Protein AF-A0A0U4BJW0-F1 (afdb_monomer_lite)

Organism: NCBI:txid1411621

Sequence (120 aa):
MHSKQKCLLALGLMVVSLGVQAQKLPVPGEKNPDWVLRQLPPQHGMPTMRVYAAPQPGRPLHVDQRNAETGVVTRLADPAHGLFYDLENHIIEDQRDGKRYSFYHKGSVPKAPRREIKYL

Structure (mmCIF, N/CA/C/O backbone):
data_AF-A0A0U4BJW0-F1
#
_entry.id   AF-A0A0U4BJW0-F1
#
loop_
_atom_site.group_PDB
_atom_site.id
_atom_site.type_symbol
_atom_site.label_atom_id
_atom_site.label_alt_id
_atom_site.label_comp_id
_atom_site.label_asym_id
_atom_site.label_entity_id
_atom_site.label_seq_id
_atom_site.pdbx_PDB_ins_code
_atom_site.Cartn_x
_atom_site.Cartn_y
_atom_site.Cartn_z
_atom_site.occupancy
_atom_site.B_iso_or_equiv
_atom_site.auth_seq_id
_atom_site.auth_comp_id
_atom_site.auth_asym_id
_atom_site.auth_atom_id
_atom_site.pdbx_PDB_model_num
ATOM 1 N N . MET A 1 1 ? 24.859 54.150 -29.677 1.00 39.03 1 MET A N 1
ATOM 2 C CA . MET A 1 1 ? 24.237 52.872 -30.097 1.00 39.03 1 MET A CA 1
ATOM 3 C C . MET A 1 1 ? 24.166 51.953 -28.885 1.00 39.03 1 MET A C 1
ATOM 5 O O . MET A 1 1 ? 25.204 51.591 -28.351 1.00 39.03 1 MET A O 1
ATOM 9 N N . HIS A 1 2 ? 22.958 51.661 -28.392 1.00 35.75 2 HIS A N 1
ATOM 10 C CA . HIS A 1 2 ? 22.721 50.803 -27.223 1.00 35.75 2 HIS A CA 1
ATOM 11 C C . HIS A 1 2 ? 22.955 49.328 -27.590 1.00 35.75 2 HIS A C 1
ATOM 13 O O . HIS A 1 2 ? 22.231 48.783 -28.424 1.00 35.75 2 HIS A O 1
ATOM 19 N N . SER A 1 3 ? 23.951 48.689 -26.970 1.00 42.59 3 SER A N 1
ATOM 20 C CA . SER A 1 3 ? 24.207 47.254 -27.129 1.00 42.59 3 SER A CA 1
ATOM 21 C C . SER A 1 3 ? 23.324 46.461 -26.163 1.00 42.59 3 SER A C 1
ATOM 23 O O . SER A 1 3 ? 23.292 46.733 -24.963 1.00 42.59 3 SER A O 1
ATOM 25 N N . LYS A 1 4 ? 22.533 45.540 -26.716 1.00 45.31 4 LYS A N 1
ATOM 26 C CA . LYS A 1 4 ? 21.440 44.831 -26.045 1.00 45.31 4 LYS A CA 1
ATOM 27 C C . LYS A 1 4 ? 21.976 43.614 -25.286 1.00 45.31 4 LYS A C 1
ATOM 29 O O . LYS A 1 4 ? 22.528 42.703 -25.892 1.00 45.31 4 LYS A O 1
ATOM 34 N N . GLN A 1 5 ? 21.722 43.569 -23.979 1.00 50.88 5 GLN A N 1
ATOM 35 C CA . GLN A 1 5 ? 21.707 42.338 -23.188 1.00 50.88 5 GLN A CA 1
ATOM 36 C C . GLN A 1 5 ? 20.661 41.380 -23.767 1.00 50.88 5 GLN A C 1
ATOM 38 O O . GLN A 1 5 ? 19.489 41.747 -23.825 1.00 50.88 5 GLN A O 1
ATOM 43 N N . LYS A 1 6 ? 21.051 40.155 -24.136 1.00 48.03 6 LYS A N 1
ATOM 44 C CA . LYS A 1 6 ? 20.145 38.995 -24.187 1.00 48.03 6 LYS A CA 1
ATOM 45 C C . LYS A 1 6 ? 20.905 37.733 -23.793 1.00 48.03 6 LYS A C 1
ATOM 47 O O . LYS A 1 6 ? 21.375 36.975 -24.631 1.00 48.03 6 LYS A O 1
ATOM 52 N N . CYS A 1 7 ? 21.009 37.537 -22.483 1.00 45.91 7 CYS A N 1
ATOM 53 C CA . CYS A 1 7 ? 21.168 36.216 -21.901 1.00 45.91 7 CYS A CA 1
ATOM 54 C C . CYS A 1 7 ? 19.828 35.496 -22.110 1.00 45.91 7 CYS A C 1
ATOM 56 O O . CYS A 1 7 ? 18.825 35.882 -21.511 1.00 45.91 7 CYS A O 1
ATOM 58 N N . LEU A 1 8 ? 19.774 34.529 -23.022 1.00 49.81 8 LEU A N 1
ATOM 59 C CA . LEU A 1 8 ? 18.620 33.647 -23.177 1.00 49.81 8 LEU A CA 1
ATOM 60 C C . LEU A 1 8 ? 19.057 32.246 -22.766 1.00 49.81 8 LEU A C 1
ATOM 62 O O . LEU A 1 8 ? 19.526 31.448 -23.572 1.00 49.81 8 LEU A O 1
ATOM 66 N N . LEU A 1 9 ? 18.903 31.997 -21.465 1.00 49.09 9 LEU A N 1
ATOM 67 C CA . LEU A 1 9 ? 18.724 30.671 -20.896 1.00 49.09 9 LEU A CA 1
ATOM 68 C C . LEU A 1 9 ? 17.559 29.996 -21.629 1.00 49.09 9 LEU A C 1
ATOM 70 O O . LEU A 1 9 ? 16.393 30.267 -21.345 1.00 49.09 9 LEU A O 1
ATOM 74 N N . ALA A 1 10 ? 17.867 29.115 -22.575 1.00 51.44 10 ALA A N 1
ATOM 75 C CA . ALA A 1 10 ? 16.903 28.137 -23.046 1.00 51.44 10 ALA A CA 1
ATOM 76 C C . ALA A 1 10 ? 16.856 27.017 -22.004 1.00 51.44 10 ALA A C 1
ATOM 78 O O . ALA A 1 10 ? 17.666 26.092 -22.004 1.00 51.44 10 ALA A O 1
ATOM 79 N N . LEU A 1 11 ? 15.921 27.189 -21.070 1.00 44.00 11 LEU A N 1
ATOM 80 C CA . LEU A 1 11 ? 15.411 26.186 -20.148 1.00 44.00 11 LEU A CA 1
ATOM 81 C C . LEU A 1 11 ? 15.071 24.911 -20.940 1.00 44.00 11 LEU A C 1
ATOM 83 O O . LEU A 1 11 ? 13.994 24.784 -21.519 1.00 44.00 11 LEU A O 1
ATOM 87 N N . GLY A 1 12 ? 15.994 23.953 -20.963 1.00 38.75 12 GLY A N 1
ATOM 88 C CA . GLY A 1 12 ? 15.734 22.579 -21.380 1.00 38.75 12 GLY A CA 1
ATOM 89 C C . GLY A 1 12 ? 14.950 21.846 -20.297 1.00 38.75 12 GLY A C 1
ATOM 90 O O . GLY A 1 12 ? 15.439 20.875 -19.730 1.00 38.75 12 GLY A O 1
ATOM 91 N N . LEU A 1 13 ? 13.750 22.333 -19.970 1.00 42.94 13 LEU A N 1
ATOM 92 C CA . LEU A 1 13 ? 12.775 21.572 -19.200 1.00 42.94 13 LEU A CA 1
ATOM 93 C C . LEU A 1 13 ? 12.225 20.508 -20.152 1.00 42.94 13 LEU A C 1
ATOM 95 O O . LEU A 1 13 ? 11.219 20.706 -20.832 1.00 42.94 13 LEU A O 1
ATOM 99 N N . MET A 1 14 ? 12.928 19.377 -20.230 1.00 39.72 14 MET A N 1
ATOM 100 C CA . MET A 1 14 ? 12.330 18.132 -20.690 1.00 39.72 14 MET A CA 1
ATOM 101 C C . MET A 1 14 ? 11.229 17.764 -19.695 1.00 39.72 14 MET A C 1
ATOM 103 O O . MET A 1 14 ? 11.436 17.022 -18.737 1.00 39.72 14 MET A O 1
ATOM 107 N N . VAL A 1 15 ? 10.048 18.338 -19.907 1.00 40.72 15 VAL A N 1
ATOM 108 C CA . VAL A 1 15 ? 8.801 17.840 -19.346 1.00 40.72 15 VAL A CA 1
ATOM 109 C C . VAL A 1 15 ? 8.566 16.501 -20.029 1.00 40.72 15 VAL A C 1
ATOM 111 O O . VAL A 1 15 ? 8.017 16.426 -21.127 1.00 40.72 15 VAL A O 1
ATOM 114 N N . VAL A 1 16 ? 9.049 15.431 -19.402 1.00 42.19 16 VAL A N 1
ATOM 115 C CA . VAL A 1 16 ? 8.630 14.075 -19.740 1.00 42.19 16 VAL A CA 1
ATOM 116 C C . VAL A 1 16 ? 7.176 13.956 -19.290 1.00 42.19 16 VAL A C 1
ATOM 118 O O . VAL A 1 16 ? 6.865 13.550 -18.174 1.00 42.19 16 VAL A O 1
ATOM 121 N N . SER A 1 17 ? 6.277 14.384 -20.171 1.00 41.69 17 SER A N 1
ATOM 122 C CA . SER A 1 17 ? 4.854 14.086 -20.115 1.00 41.69 17 SER A CA 1
ATOM 123 C C . SER A 1 17 ? 4.667 12.586 -20.341 1.00 41.69 17 SER A C 1
ATOM 125 O O . SER A 1 17 ? 4.476 12.138 -21.467 1.00 41.69 17 SER A O 1
ATOM 127 N N . LEU A 1 18 ? 4.721 11.801 -19.268 1.00 36.53 18 LEU A N 1
ATOM 128 C CA . LEU A 1 18 ? 4.251 10.417 -19.242 1.00 36.53 18 LEU A CA 1
ATOM 129 C C . LEU A 1 18 ? 3.039 10.335 -18.311 1.00 36.53 18 LEU A C 1
ATOM 131 O O . LEU A 1 18 ? 3.160 10.036 -17.132 1.00 36.53 18 LEU A O 1
ATOM 135 N N . GLY A 1 19 ? 1.873 10.682 -18.859 1.00 32.16 19 GLY A N 1
ATOM 136 C CA . GLY A 1 19 ? 0.652 9.866 -18.819 1.00 32.16 19 GLY A CA 1
ATOM 137 C C . GLY A 1 19 ? 0.217 9.135 -17.543 1.00 32.16 19 GLY A C 1
ATOM 138 O O . GLY A 1 19 ? -0.491 8.144 -17.670 1.00 32.16 19 GLY A O 1
ATOM 139 N N . VAL A 1 20 ? 0.570 9.580 -16.341 1.00 40.03 20 VAL A N 1
ATOM 140 C CA . VAL A 1 20 ? -0.033 9.086 -15.098 1.00 40.03 20 VAL A CA 1
ATOM 141 C C . VAL A 1 20 ? -0.826 10.240 -14.513 1.00 40.03 20 VAL A C 1
ATOM 143 O O . VAL A 1 20 ? -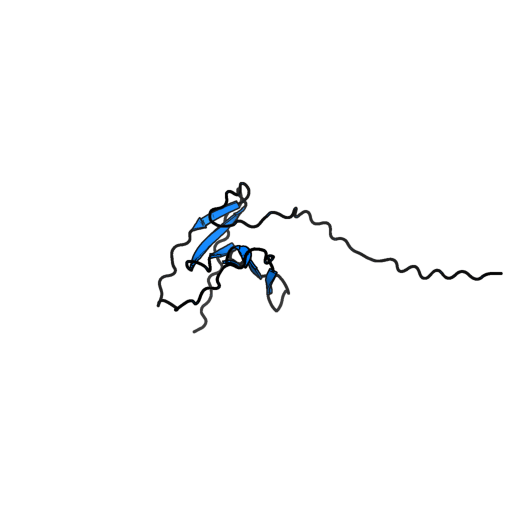0.303 11.078 -13.782 1.00 40.03 20 VAL A O 1
ATOM 146 N N . GLN A 1 21 ? -2.110 10.314 -14.875 1.00 38.22 21 GLN A N 1
ATOM 147 C CA . GLN A 1 21 ? -3.076 11.007 -14.026 1.00 38.22 21 GLN A CA 1
ATOM 148 C C . GLN A 1 21 ? -2.832 10.535 -12.593 1.00 38.22 21 GLN A C 1
ATOM 150 O O . GLN A 1 21 ? -2.629 9.341 -12.390 1.00 38.22 21 GLN A O 1
ATOM 155 N N . ALA A 1 22 ? -2.804 11.464 -11.638 1.00 49.78 22 ALA A N 1
ATOM 156 C CA . ALA A 1 22 ? -2.605 11.213 -10.217 1.00 49.78 22 ALA A CA 1
ATOM 157 C C . ALA A 1 22 ? -3.671 10.245 -9.669 1.00 49.78 22 ALA A C 1
ATOM 159 O O . ALA A 1 22 ? -4.644 10.650 -9.037 1.00 49.78 22 ALA A O 1
ATOM 160 N N . GLN A 1 23 ? -3.526 8.956 -9.962 1.00 63.62 23 GLN A N 1
ATOM 161 C CA . GLN A 1 23 ? -4.423 7.918 -9.501 1.00 63.62 23 GLN A CA 1
ATOM 162 C C . GLN A 1 23 ? -4.177 7.767 -8.011 1.00 63.62 23 GLN A C 1
ATOM 164 O O . GLN A 1 23 ? -3.090 7.392 -7.568 1.00 63.62 23 GLN A O 1
ATOM 169 N N . LYS A 1 24 ? -5.200 8.130 -7.234 1.00 79.88 24 LYS A N 1
ATOM 170 C CA . LYS A 1 24 ? -5.197 8.008 -5.781 1.00 79.88 24 LYS A CA 1
ATOM 171 C C . LYS A 1 24 ? -4.885 6.552 -5.428 1.00 79.88 24 LYS A C 1
ATOM 173 O O . LYS A 1 24 ? -5.564 5.642 -5.915 1.00 79.88 24 LYS A O 1
ATOM 178 N N . LEU A 1 25 ? -3.860 6.344 -4.603 1.00 89.88 25 LEU A N 1
ATOM 179 C CA . LEU A 1 25 ? -3.521 5.018 -4.093 1.00 89.88 25 LEU A CA 1
ATOM 180 C C . LEU A 1 25 ? -4.700 4.436 -3.288 1.00 89.88 25 LEU A C 1
ATOM 182 O O . LEU A 1 25 ? -5.484 5.193 -2.703 1.00 89.88 25 LEU A O 1
ATOM 186 N N . PRO A 1 26 ? -4.864 3.104 -3.274 1.00 92.94 26 PRO A N 1
ATOM 187 C CA . PRO A 1 26 ? -5.977 2.475 -2.582 1.00 92.94 26 PRO A CA 1
ATOM 188 C C . PRO A 1 26 ? -5.815 2.529 -1.059 1.00 92.94 26 PRO A C 1
ATOM 190 O O . PRO A 1 26 ? -4.799 2.098 -0.529 1.00 92.94 26 PRO A O 1
ATOM 193 N N . VAL A 1 27 ? -6.859 2.961 -0.351 1.00 93.06 27 VAL A N 1
ATOM 194 C CA . VAL A 1 27 ? -6.925 2.950 1.119 1.00 93.06 27 VAL A CA 1
ATOM 195 C C . VAL A 1 27 ? -7.854 1.812 1.563 1.00 93.06 27 VAL A C 1
ATOM 197 O O . VAL A 1 27 ? -8.996 1.757 1.097 1.00 93.06 27 VAL A O 1
ATOM 200 N N . PRO A 1 28 ? -7.427 0.888 2.447 1.00 91.69 28 PRO A N 1
ATOM 201 C CA . PRO A 1 28 ? -8.305 -0.154 2.972 1.00 91.69 28 PRO A CA 1
ATOM 202 C C . PRO A 1 28 ? -9.569 0.428 3.619 1.00 91.69 28 PRO A C 1
ATOM 204 O O . PRO A 1 28 ? -9.494 1.300 4.482 1.00 91.69 28 PRO A O 1
ATOM 207 N N . GLY A 1 29 ? -10.736 -0.069 3.202 1.00 87.88 29 GLY A N 1
ATOM 208 C CA . GLY A 1 29 ? -12.044 0.414 3.659 1.00 87.88 29 GLY A CA 1
ATOM 209 C C . GLY A 1 29 ? -12.643 1.545 2.814 1.00 87.88 29 GLY A C 1
ATOM 210 O O . GLY A 1 29 ? -13.852 1.763 2.886 1.00 87.88 29 GLY A O 1
ATOM 211 N N . GLU A 1 30 ? -11.860 2.208 1.958 1.00 90.06 30 GLU A N 1
ATOM 212 C CA . GLU A 1 30 ? -12.392 3.152 0.973 1.00 90.06 30 GLU A CA 1
ATOM 213 C C . GLU A 1 30 ? -12.785 2.432 -0.321 1.00 90.06 30 GLU A C 1
ATOM 215 O O . GLU A 1 30 ? -12.088 1.542 -0.815 1.00 90.06 30 GLU A O 1
ATOM 220 N N . LYS A 1 31 ? -13.911 2.841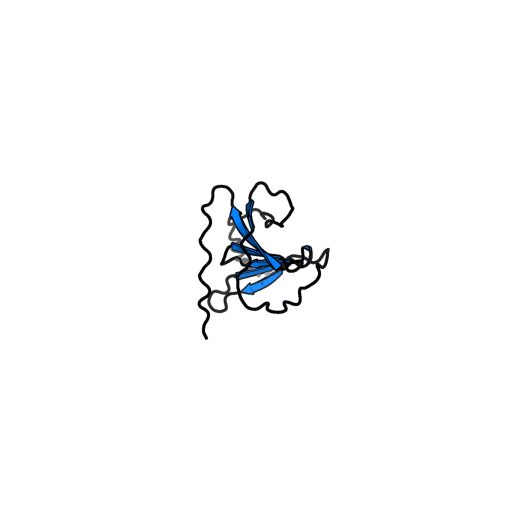 -0.914 1.00 85.38 31 LYS A N 1
ATOM 221 C CA . LYS A 1 31 ? -14.282 2.377 -2.253 1.00 85.38 31 LYS A CA 1
ATOM 222 C C . LYS A 1 31 ? -13.390 3.064 -3.279 1.00 85.38 31 LYS A C 1
ATOM 224 O O . LYS A 1 31 ? -13.395 4.287 -3.380 1.00 85.38 31 LYS A O 1
ATOM 229 N N . ASN A 1 32 ? -12.692 2.268 -4.079 1.00 85.31 32 ASN A N 1
ATOM 230 C CA . ASN A 1 32 ? -11.901 2.751 -5.199 1.00 85.31 32 ASN A CA 1
ATOM 231 C C . ASN A 1 32 ? -12.161 1.853 -6.426 1.00 85.31 32 ASN A C 1
ATOM 233 O O . ASN A 1 32 ? -11.915 0.650 -6.342 1.00 85.31 32 ASN A O 1
ATOM 237 N N . PRO A 1 33 ? -12.711 2.383 -7.536 1.00 84.94 33 PRO A N 1
ATOM 238 C CA . PRO A 1 33 ? -13.091 1.572 -8.695 1.00 84.94 33 PRO A CA 1
ATOM 239 C C . PRO A 1 33 ? -11.892 1.039 -9.496 1.00 84.94 33 PRO A C 1
ATOM 241 O O . PRO A 1 33 ? -12.040 0.033 -10.198 1.00 84.94 33 PRO A O 1
ATOM 244 N N . ASP A 1 34 ? -10.728 1.679 -9.371 1.00 88.88 34 ASP A N 1
ATOM 245 C CA . ASP A 1 34 ? -9.545 1.402 -10.193 1.00 88.88 34 ASP A CA 1
ATOM 246 C C . ASP A 1 34 ? -8.635 0.330 -9.588 1.00 88.88 34 ASP A C 1
ATOM 248 O O . ASP A 1 34 ? -7.825 -0.281 -10.293 1.00 88.88 34 ASP A O 1
ATOM 252 N N . TRP A 1 35 ? -8.782 0.078 -8.286 1.00 90.81 35 TRP A N 1
ATOM 253 C CA . TRP A 1 35 ? -7.913 -0.798 -7.513 1.00 90.81 35 TRP A CA 1
ATOM 254 C C . TRP A 1 35 ? -8.669 -1.977 -6.919 1.00 90.81 35 TRP A C 1
ATOM 256 O O . TRP A 1 35 ? -9.790 -1.863 -6.427 1.00 90.81 35 TRP A O 1
ATOM 266 N N . VAL A 1 36 ? -8.001 -3.122 -6.899 1.00 90.19 36 VAL A N 1
ATOM 267 C CA . VAL A 1 36 ? -8.428 -4.294 -6.146 1.00 90.19 36 VAL A CA 1
ATOM 268 C C . VAL A 1 36 ? -7.505 -4.437 -4.946 1.00 90.19 36 VAL A C 1
ATOM 270 O O . VAL A 1 36 ? -6.293 -4.545 -5.119 1.00 90.19 3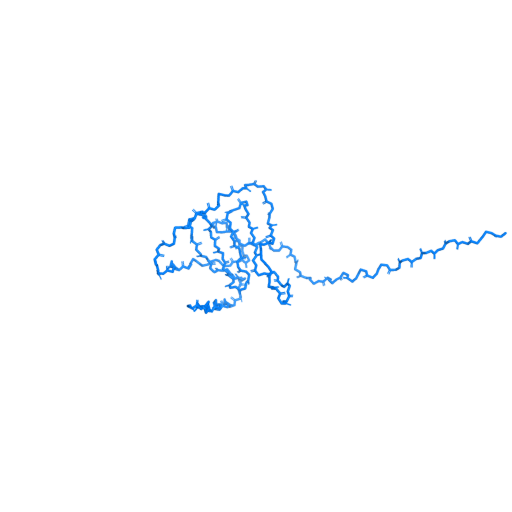6 VAL A O 1
ATOM 273 N N . LEU A 1 37 ? -8.075 -4.478 -3.740 1.00 92.19 37 LEU A N 1
ATOM 274 C CA . LEU A 1 37 ? -7.357 -4.876 -2.531 1.00 92.19 37 LEU A CA 1
ATOM 275 C C . LEU A 1 37 ? -7.757 -6.294 -2.137 1.00 92.19 37 LEU A C 1
ATOM 277 O O . LEU A 1 37 ? -8.939 -6.642 -2.134 1.00 92.19 37 LEU A O 1
ATOM 281 N N . ARG A 1 38 ? -6.774 -7.108 -1.756 1.00 91.12 38 ARG A N 1
ATOM 282 C CA . ARG A 1 38 ? -7.008 -8.410 -1.123 1.00 91.12 38 ARG A CA 1
ATOM 283 C C . ARG A 1 38 ? -6.203 -8.496 0.155 1.00 91.12 38 ARG A C 1
ATOM 285 O O . ARG A 1 38 ? -4.994 -8.288 0.126 1.00 91.12 38 ARG A O 1
ATOM 292 N N . GLN A 1 39 ? -6.870 -8.802 1.261 1.00 91.81 39 GLN A N 1
ATOM 293 C CA . GLN A 1 39 ? -6.197 -8.999 2.537 1.00 91.81 39 GLN A CA 1
ATOM 29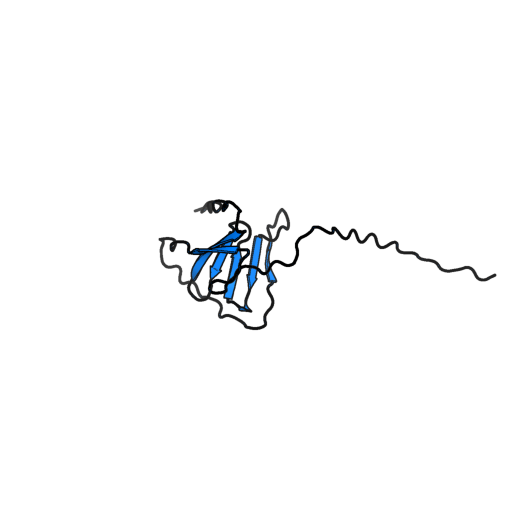4 C C . GLN A 1 39 ? -5.302 -10.240 2.466 1.00 91.81 39 GLN A C 1
ATOM 296 O O . GLN A 1 39 ? -5.719 -11.294 1.982 1.00 91.81 39 GLN A O 1
ATOM 301 N N . LEU A 1 40 ? -4.070 -10.099 2.939 1.00 89.00 40 LEU A N 1
ATOM 302 C CA . LEU A 1 40 ? -3.105 -11.180 3.036 1.00 89.00 40 LEU A CA 1
ATOM 303 C C . LEU A 1 40 ? -3.233 -11.868 4.399 1.00 89.00 40 LEU A C 1
ATOM 305 O O . LEU A 1 40 ? -3.523 -11.203 5.401 1.00 89.00 40 LEU A O 1
ATOM 309 N N . PRO A 1 41 ? -3.010 -13.190 4.462 1.00 84.88 41 PRO A N 1
ATOM 310 C CA . PRO A 1 41 ? -2.976 -13.887 5.733 1.00 84.88 41 PRO A CA 1
ATOM 311 C C . PRO A 1 41 ? -1.837 -13.335 6.606 1.00 84.88 41 PRO A C 1
ATOM 313 O O . PRO A 1 41 ? -0.785 -12.950 6.079 1.00 84.88 41 PRO A O 1
ATOM 316 N N . PRO A 1 42 ? -2.014 -13.308 7.936 1.00 76.62 42 PRO A N 1
ATOM 317 C CA . PRO A 1 42 ? -0.931 -12.956 8.841 1.00 76.62 42 PRO A CA 1
ATOM 318 C C . PRO A 1 42 ? 0.247 -13.917 8.630 1.00 76.62 42 PRO A C 1
ATOM 320 O O . PRO A 1 42 ? 0.067 -15.137 8.548 1.00 76.62 42 PRO A O 1
ATOM 323 N N . GLN A 1 43 ? 1.462 -13.373 8.518 1.00 71.88 43 GLN A N 1
ATOM 324 C CA . GLN A 1 43 ? 2.663 -14.202 8.444 1.00 71.88 43 GLN A CA 1
ATOM 325 C C . GLN A 1 43 ? 2.850 -14.906 9.793 1.00 71.88 43 GLN A C 1
ATOM 327 O O . GLN A 1 43 ? 3.028 -14.251 10.817 1.00 71.88 43 GLN A O 1
ATOM 332 N N . HIS A 1 44 ? 2.787 -16.239 9.792 1.00 56.03 44 HIS A N 1
ATOM 333 C CA . HIS A 1 44 ? 3.064 -17.041 10.980 1.00 56.03 44 HIS A CA 1
ATOM 334 C C . HIS A 1 44 ? 4.551 -16.922 11.350 1.00 56.03 44 HIS A C 1
ATOM 336 O O . HIS A 1 44 ? 5.432 -17.196 10.535 1.00 56.03 44 HIS A O 1
ATOM 342 N N . GLY A 1 45 ? 4.819 -16.496 12.582 1.00 62.00 45 GLY A N 1
ATOM 343 C CA . GLY A 1 45 ? 6.145 -16.291 13.167 1.00 62.00 45 GLY A CA 1
ATOM 344 C C . GLY A 1 45 ? 6.006 -15.665 14.556 1.00 62.00 45 GLY A C 1
ATOM 345 O O . GLY A 1 45 ? 4.910 -15.230 14.910 1.00 62.00 45 GLY A O 1
ATOM 346 N N . MET A 1 46 ? 7.081 -15.647 15.360 1.00 50.44 46 MET A N 1
ATOM 347 C CA . MET A 1 46 ? 7.051 -15.023 16.693 1.00 50.44 46 MET A CA 1
ATOM 348 C C . MET A 1 46 ? 6.430 -13.620 16.604 1.00 50.44 46 MET A C 1
ATOM 350 O O . MET A 1 46 ? 6.813 -12.872 15.696 1.00 50.44 46 MET A O 1
ATOM 354 N N . PRO A 1 47 ? 5.500 -13.251 17.506 1.00 52.06 47 PRO A N 1
ATOM 355 C CA . PRO A 1 47 ? 4.899 -11.928 17.509 1.00 52.06 47 PRO A CA 1
ATOM 356 C C . PRO A 1 47 ? 6.012 -10.912 17.743 1.00 52.06 47 PRO A C 1
ATOM 358 O O . PRO A 1 47 ? 6.469 -10.699 18.863 1.00 52.06 47 PRO A O 1
ATOM 361 N N . THR A 1 48 ? 6.496 -10.303 16.665 1.00 56.59 48 THR A N 1
ATOM 362 C CA . THR A 1 48 ? 7.336 -9.123 16.790 1.00 56.59 48 THR A CA 1
ATOM 363 C C . THR A 1 48 ? 6.413 -8.072 17.381 1.00 56.59 48 THR A C 1
ATOM 365 O O . THR A 1 48 ? 5.385 -7.762 16.779 1.00 56.59 48 THR A O 1
ATOM 368 N N . MET A 1 49 ? 6.713 -7.586 18.585 1.00 58.06 49 MET A N 1
ATOM 369 C CA . MET A 1 49 ? 5.992 -6.465 19.177 1.00 58.06 49 MET A CA 1
ATOM 370 C C . MET A 1 49 ? 6.209 -5.261 18.255 1.00 58.06 49 MET A C 1
ATOM 372 O O . MET A 1 49 ? 7.242 -4.600 18.306 1.00 58.06 49 MET A O 1
ATOM 376 N N . ARG A 1 50 ? 5.286 -5.048 17.316 1.00 65.50 50 ARG A N 1
ATOM 377 C CA . ARG A 1 50 ? 5.343 -3.940 16.368 1.00 65.50 50 ARG A CA 1
ATOM 378 C C . ARG A 1 50 ? 4.664 -2.758 17.039 1.00 65.50 50 ARG A C 1
ATOM 380 O O . ARG A 1 50 ? 3.459 -2.781 17.270 1.00 65.50 50 ARG A O 1
ATOM 387 N N . VAL A 1 51 ? 5.458 -1.757 17.409 1.00 70.19 51 VAL A N 1
ATOM 388 C CA . VAL A 1 51 ? 4.922 -0.454 17.802 1.00 70.19 51 VAL A CA 1
ATOM 389 C C . VAL A 1 51 ? 4.468 0.227 16.528 1.00 70.19 51 VAL A C 1
ATOM 391 O O . VAL A 1 51 ? 5.257 0.445 15.611 1.00 70.19 51 VAL A O 1
ATOM 394 N N . TYR A 1 52 ? 3.186 0.533 16.476 1.00 71.81 52 TYR A N 1
ATOM 395 C CA . TYR A 1 52 ? 2.575 1.111 15.305 1.00 71.81 52 TYR A CA 1
ATOM 396 C C . TYR A 1 52 ? 2.422 2.619 15.447 1.00 71.81 52 TYR A C 1
ATOM 398 O O . TYR A 1 52 ? 2.042 3.122 16.506 1.00 71.81 52 TYR A O 1
ATOM 406 N N . ALA A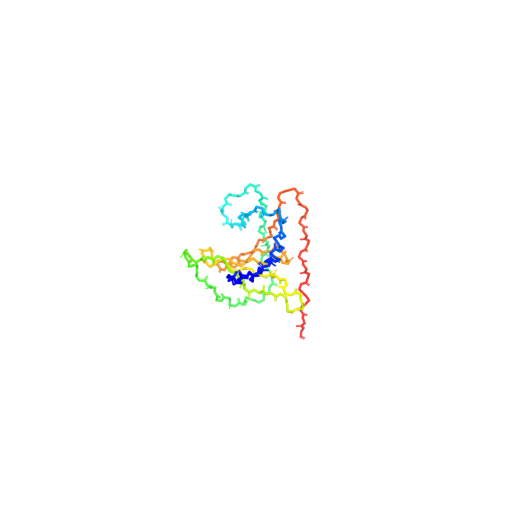 1 53 ? 2.701 3.349 14.369 1.00 72.50 53 ALA A N 1
ATOM 407 C CA . ALA A 1 53 ? 2.467 4.783 14.337 1.00 72.50 53 ALA A CA 1
ATOM 408 C C . ALA A 1 53 ? 0.960 5.073 14.279 1.00 72.50 53 ALA A C 1
ATOM 410 O O . ALA A 1 53 ? 0.236 4.509 13.457 1.00 72.50 53 ALA A O 1
ATOM 411 N N . ALA A 1 54 ? 0.495 5.989 15.130 1.00 81.00 54 ALA A N 1
ATOM 412 C CA . ALA A 1 54 ? -0.861 6.508 15.034 1.00 81.00 54 ALA A CA 1
ATOM 413 C C . ALA A 1 54 ? -1.029 7.322 13.734 1.00 81.00 54 ALA A C 1
ATOM 415 O O . ALA A 1 54 ? -0.097 8.040 13.345 1.00 81.00 54 ALA A O 1
ATOM 416 N N . PRO A 1 55 ? -2.203 7.264 13.079 1.00 86.31 55 PRO A N 1
ATOM 417 C CA . PRO A 1 55 ? -2.503 8.138 11.957 1.00 86.31 55 PRO A CA 1
ATOM 418 C C . PRO A 1 55 ? -2.388 9.616 12.349 1.00 86.31 55 PRO A C 1
ATOM 420 O O . PRO A 1 55 ? -2.772 10.019 13.445 1.00 86.31 55 PRO A O 1
ATOM 423 N N . GLN A 1 56 ? -1.883 10.430 11.431 1.00 89.69 56 GLN A N 1
ATOM 424 C CA . GLN A 1 56 ? -1.715 11.875 11.552 1.00 89.69 56 GLN A CA 1
ATOM 425 C C . GLN A 1 56 ? -2.531 12.564 10.448 1.00 89.69 56 GLN A C 1
ATOM 427 O O . GLN A 1 56 ? -1.988 12.852 9.378 1.00 89.69 56 GLN A O 1
ATOM 432 N N . PRO A 1 57 ? -3.837 12.812 10.664 1.00 87.88 57 PRO A N 1
ATOM 433 C CA . PRO A 1 57 ? -4.702 13.436 9.666 1.00 87.88 57 PRO A CA 1
ATOM 434 C C . PRO A 1 57 ? -4.114 14.746 9.126 1.00 87.88 57 PRO A C 1
ATOM 436 O O . PRO A 1 57 ? -3.524 15.529 9.867 1.00 87.88 57 PRO A O 1
ATOM 439 N N . GLY A 1 58 ? -4.260 14.986 7.822 1.00 85.38 58 GLY A N 1
ATOM 440 C CA . GLY A 1 58 ? -3.739 16.187 7.158 1.00 85.38 58 GLY A CA 1
ATOM 441 C C . GLY A 1 58 ? -2.244 16.148 6.813 1.00 85.38 58 GLY A C 1
ATOM 442 O O . GLY A 1 58 ? -1.775 17.023 6.087 1.00 85.38 58 GLY A O 1
ATOM 443 N N . ARG A 1 59 ? -1.488 15.133 7.259 1.00 86.56 59 ARG A N 1
ATOM 444 C CA . ARG A 1 59 ? -0.125 14.898 6.759 1.00 86.56 59 ARG A CA 1
ATOM 445 C C . ARG A 1 59 ? -0.173 14.323 5.339 1.00 86.56 59 ARG A C 1
ATOM 447 O O . ARG A 1 59 ? -0.876 13.340 5.115 1.00 86.56 59 ARG A O 1
ATOM 454 N N . PRO A 1 60 ? 0.593 14.882 4.390 1.00 87.81 60 PRO A N 1
ATOM 455 C CA . PRO A 1 60 ? 0.631 14.354 3.037 1.00 87.81 60 PRO A CA 1
ATOM 456 C C . PRO A 1 60 ? 1.384 13.019 2.964 1.00 87.81 60 PRO A C 1
ATOM 458 O O . PRO A 1 60 ? 2.255 12.716 3.787 1.00 87.81 60 PRO A O 1
ATOM 461 N N . LEU A 1 61 ? 1.069 12.262 1.914 1.00 89.75 61 LEU A N 1
ATOM 462 C CA . LEU A 1 61 ? 1.860 11.130 1.440 1.00 89.75 61 LEU A CA 1
ATOM 463 C C . LEU A 1 61 ? 3.307 11.579 1.174 1.00 89.75 61 LEU A C 1
ATOM 465 O O . LEU A 1 61 ? 3.526 12.625 0.560 1.00 89.75 61 LEU A O 1
ATOM 469 N N . HIS A 1 62 ? 4.292 10.791 1.602 1.00 90.88 62 HIS A N 1
ATOM 470 C CA . HIS A 1 62 ? 5.707 11.071 1.351 1.00 90.88 62 HIS A CA 1
ATOM 471 C C . HIS A 1 62 ? 6.504 9.806 1.027 1.00 90.88 62 HIS A C 1
ATOM 473 O O . HIS A 1 62 ? 6.045 8.683 1.229 1.00 90.88 62 HIS A O 1
ATOM 479 N N . VAL A 1 63 ? 7.706 9.999 0.483 1.00 92.38 63 VAL A N 1
ATOM 480 C CA . VAL A 1 63 ? 8.644 8.909 0.192 1.00 92.38 63 VAL A CA 1
ATOM 481 C C . VAL A 1 63 ? 9.324 8.474 1.484 1.00 92.38 63 VAL A C 1
ATOM 483 O O . VAL A 1 63 ? 9.984 9.291 2.119 1.00 92.38 63 VAL A O 1
ATOM 486 N N . ASP A 1 64 ? 9.174 7.196 1.830 1.00 91.62 64 ASP A N 1
ATOM 487 C CA . ASP 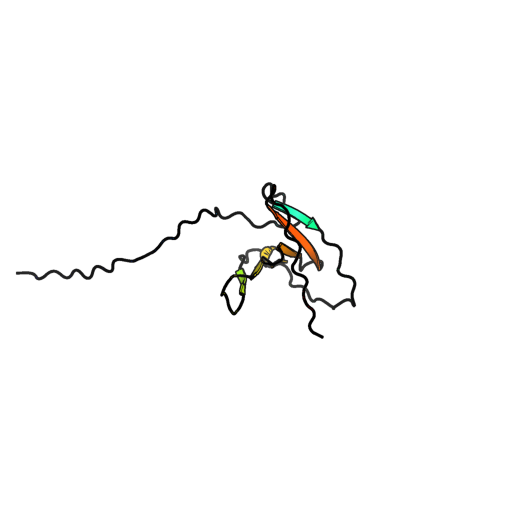A 1 64 ? 9.825 6.565 2.987 1.00 91.62 64 ASP A CA 1
ATOM 488 C C . ASP A 1 64 ? 11.154 5.929 2.570 1.00 91.62 64 ASP A C 1
ATOM 490 O O . ASP A 1 64 ? 12.189 6.148 3.194 1.00 91.62 64 ASP A O 1
ATOM 494 N N . GLN A 1 65 ? 11.148 5.195 1.451 1.00 92.19 65 GLN A N 1
ATOM 495 C CA . GLN A 1 65 ? 12.315 4.453 0.990 1.00 92.19 65 GLN A CA 1
ATOM 496 C C . GLN A 1 65 ? 12.514 4.554 -0.521 1.00 92.19 65 GLN A C 1
ATOM 498 O O . GLN A 1 65 ? 11.572 4.521 -1.322 1.00 92.19 65 GLN A O 1
ATOM 503 N N . ARG A 1 66 ? 13.788 4.638 -0.902 1.00 92.94 66 ARG A N 1
ATOM 504 C CA . ARG A 1 66 ? 14.268 4.483 -2.273 1.00 92.94 66 ARG A CA 1
ATOM 505 C C . ARG A 1 66 ? 15.274 3.346 -2.320 1.00 92.94 66 ARG A C 1
ATOM 507 O O . ARG A 1 66 ? 16.035 3.145 -1.376 1.00 92.94 66 ARG A O 1
ATOM 514 N N . ASN A 1 67 ? 15.302 2.631 -3.433 1.00 89.75 67 ASN A N 1
ATOM 515 C CA . ASN A 1 67 ? 16.378 1.704 -3.732 1.00 89.75 67 ASN A CA 1
ATOM 516 C C . ASN A 1 67 ? 17.688 2.500 -3.905 1.00 89.75 67 ASN A C 1
ATOM 518 O O . ASN A 1 67 ? 17.724 3.469 -4.662 1.00 89.75 67 ASN A O 1
ATOM 522 N N . ALA A 1 68 ? 18.743 2.108 -3.187 1.00 88.50 68 ALA A N 1
ATOM 523 C CA . ALA A 1 68 ? 20.002 2.855 -3.141 1.00 88.50 68 ALA A CA 1
ATOM 524 C C . ALA A 1 68 ? 20.763 2.857 -4.478 1.00 88.50 68 ALA A C 1
ATOM 526 O O . ALA A 1 68 ? 21.456 3.821 -4.784 1.00 88.50 68 ALA A O 1
ATOM 527 N N . GLU A 1 69 ? 20.616 1.799 -5.277 1.00 90.69 69 GLU A N 1
ATOM 528 C CA . GLU A 1 69 ? 21.332 1.630 -6.546 1.00 90.69 69 GLU A CA 1
ATOM 529 C C . GLU A 1 69 ? 20.623 2.348 -7.697 1.00 90.69 69 GLU A C 1
ATOM 531 O O . GLU A 1 69 ? 21.247 3.004 -8.525 1.00 90.69 69 GLU A O 1
ATOM 536 N N . THR A 1 70 ? 19.298 2.227 -7.750 1.00 89.25 70 THR A N 1
ATOM 537 C CA . THR A 1 70 ? 18.480 2.705 -8.876 1.00 89.25 70 THR A CA 1
ATOM 538 C C . THR A 1 70 ? 17.804 4.047 -8.599 1.00 89.25 70 THR A C 1
ATOM 540 O O . THR A 1 70 ? 17.279 4.673 -9.516 1.00 89.25 70 THR A O 1
ATOM 543 N N . GLY A 1 71 ? 17.751 4.487 -7.337 1.00 88.31 71 GLY A N 1
ATOM 544 C CA . GLY A 1 71 ? 17.038 5.695 -6.902 1.00 88.31 71 GLY A CA 1
ATOM 545 C C . GLY A 1 71 ? 15.506 5.602 -6.981 1.00 88.31 71 GLY A C 1
ATOM 546 O O . GLY A 1 71 ? 14.806 6.554 -6.602 1.00 88.31 71 GLY A O 1
ATOM 547 N N . VAL A 1 72 ? 14.977 4.468 -7.453 1.00 89.88 72 VAL A N 1
ATOM 548 C CA . VAL A 1 72 ? 13.542 4.211 -7.604 1.00 89.88 72 VAL A CA 1
ATOM 549 C C . VAL A 1 72 ? 12.880 4.193 -6.232 1.00 89.88 72 VAL A C 1
ATOM 551 O O . VAL A 1 72 ? 13.395 3.601 -5.286 1.00 89.88 72 VAL A O 1
ATOM 554 N N . VAL A 1 73 ? 11.727 4.852 -6.118 1.00 89.38 73 VAL A N 1
ATOM 555 C CA . VAL A 1 73 ? 10.913 4.819 -4.899 1.00 89.38 73 VAL A CA 1
ATOM 556 C C . VAL A 1 73 ? 10.362 3.410 -4.714 1.00 89.38 73 VAL A C 1
ATOM 558 O O . VAL A 1 73 ? 9.635 2.918 -5.572 1.00 89.38 73 VAL A O 1
ATOM 561 N N . THR A 1 74 ? 10.695 2.774 -3.594 1.00 91.94 74 THR A N 1
ATOM 562 C CA . THR A 1 74 ? 10.213 1.429 -3.250 1.00 91.94 74 THR A CA 1
ATOM 563 C C . THR A 1 74 ? 9.119 1.472 -2.198 1.00 91.94 74 THR A C 1
ATOM 565 O O . THR A 1 74 ? 8.262 0.592 -2.183 1.00 91.94 74 THR A O 1
ATOM 568 N N . ARG A 1 75 ? 9.094 2.516 -1.356 1.00 93.06 75 ARG A N 1
ATOM 569 C CA . ARG A 1 75 ? 8.093 2.653 -0.299 1.00 93.06 75 ARG A CA 1
ATOM 570 C C . ARG A 1 75 ? 7.588 4.078 -0.135 1.00 93.06 75 ARG A C 1
ATOM 572 O O . ARG A 1 75 ? 8.370 5.032 -0.106 1.00 93.06 75 ARG A O 1
ATOM 579 N N . LEU A 1 76 ? 6.276 4.204 0.021 1.00 94.75 76 LEU A N 1
ATOM 580 C CA . LEU A 1 76 ? 5.602 5.445 0.392 1.00 94.75 76 LEU A CA 1
ATOM 581 C C . LEU A 1 76 ? 4.969 5.302 1.773 1.00 94.75 76 LEU A C 1
ATOM 583 O O . LEU A 1 76 ? 4.458 4.240 2.123 1.00 94.75 76 LEU A O 1
ATOM 587 N N . ALA A 1 77 ? 4.957 6.394 2.523 1.00 93.12 77 ALA A N 1
ATOM 588 C CA . ALA A 1 77 ? 4.291 6.507 3.806 1.00 93.12 77 ALA A CA 1
ATOM 589 C C . ALA A 1 77 ? 3.113 7.467 3.691 1.00 93.12 77 ALA A C 1
ATOM 591 O O . ALA A 1 77 ? 3.257 8.591 3.206 1.00 93.12 77 ALA A O 1
ATOM 592 N N . ASP A 1 78 ? 1.961 7.032 4.182 1.00 93.69 78 ASP A N 1
ATOM 593 C CA . ASP A 1 78 ? 0.736 7.813 4.278 1.00 93.69 78 ASP A CA 1
ATOM 594 C C . ASP A 1 78 ? 0.343 7.938 5.746 1.00 93.69 78 ASP A C 1
ATOM 596 O O . ASP A 1 78 ? -0.400 7.108 6.285 1.00 93.69 78 ASP A O 1
ATOM 600 N N . PRO A 1 79 ? 0.869 8.968 6.431 1.00 91.50 79 PRO A N 1
ATOM 601 C CA . PRO A 1 79 ? 0.588 9.156 7.838 1.00 91.50 79 PRO A CA 1
ATOM 602 C C . PRO A 1 79 ? -0.884 9.475 8.074 1.00 91.50 79 PRO A C 1
ATOM 604 O O . PRO A 1 79 ? -1.398 9.076 9.108 1.00 91.50 79 PRO A O 1
ATOM 607 N N . ALA A 1 80 ? -1.583 10.132 7.141 1.00 91.69 80 ALA A N 1
ATOM 608 C CA . ALA A 1 80 ? -2.996 10.469 7.313 1.00 91.69 80 ALA A CA 1
ATOM 609 C C . ALA A 1 80 ? -3.871 9.230 7.531 1.00 91.69 80 ALA A C 1
ATOM 611 O O . ALA A 1 80 ? -4.781 9.272 8.359 1.00 91.69 80 ALA A O 1
ATOM 612 N N . HIS A 1 81 ? -3.553 8.126 6.854 1.00 91.81 81 HIS A N 1
ATOM 613 C CA . HIS A 1 81 ? -4.283 6.863 6.983 1.00 91.81 81 HIS A CA 1
ATOM 614 C C . HIS A 1 81 ? -3.546 5.810 7.829 1.00 91.81 81 HIS A C 1
ATOM 616 O O . HIS A 1 81 ? -4.119 4.763 8.126 1.00 91.81 81 HIS A O 1
ATOM 622 N N . GLY A 1 82 ? -2.305 6.084 8.250 1.00 92.50 82 GLY A N 1
ATOM 623 C CA . GLY A 1 82 ? -1.464 5.138 8.988 1.00 92.50 82 GLY A CA 1
ATOM 624 C C . GLY A 1 82 ? -1.015 3.957 8.128 1.00 92.50 82 GLY A C 1
ATOM 625 O O . GLY A 1 82 ? -1.007 2.825 8.602 1.00 92.50 82 GLY A O 1
ATOM 626 N N . LEU A 1 83 ? -0.689 4.199 6.856 1.00 93.50 83 LEU A N 1
ATOM 627 C CA . LEU A 1 83 ? -0.357 3.152 5.889 1.00 93.50 83 LEU A CA 1
ATOM 628 C C . LEU A 1 83 ? 1.079 3.286 5.385 1.00 93.50 83 LEU A C 1
ATOM 630 O O . LEU A 1 83 ? 1.576 4.393 5.168 1.00 93.50 83 LEU A O 1
ATOM 634 N N . PHE A 1 84 ? 1.704 2.147 5.098 1.00 93.94 84 PHE A N 1
ATOM 635 C CA . PHE A 1 84 ? 2.855 2.085 4.204 1.00 93.94 84 PHE A CA 1
ATOM 636 C C . PHE A 1 84 ? 2.493 1.348 2.923 1.00 93.94 84 PHE A C 1
ATOM 638 O O . PHE A 1 84 ? 1.873 0.288 2.967 1.00 93.94 84 PHE A O 1
ATOM 645 N N . TYR A 1 85 ? 2.935 1.884 1.793 1.00 94.12 85 TYR A N 1
ATOM 646 C CA . TYR A 1 85 ? 2.814 1.256 0.485 1.00 94.12 85 TYR A CA 1
ATOM 647 C C . TYR A 1 85 ? 4.184 0.757 0.059 1.00 94.12 85 TYR A C 1
ATOM 649 O O . TYR A 1 85 ? 5.048 1.556 -0.294 1.00 94.12 85 TYR A O 1
ATOM 657 N N . ASP A 1 86 ? 4.375 -0.554 0.079 1.00 93.00 86 ASP A N 1
ATOM 658 C CA . ASP A 1 86 ? 5.476 -1.223 -0.600 1.00 93.00 86 ASP A CA 1
ATOM 659 C C . ASP A 1 86 ? 5.110 -1.351 -2.084 1.00 93.00 86 ASP A C 1
ATOM 661 O O . ASP A 1 86 ? 4.266 -2.164 -2.479 1.00 93.00 86 ASP A O 1
ATOM 665 N N . LEU A 1 87 ? 5.714 -0.492 -2.902 1.00 91.12 87 LEU A N 1
ATOM 666 C CA . LEU A 1 87 ? 5.458 -0.412 -4.338 1.00 91.12 87 LEU A CA 1
ATOM 667 C C . LEU A 1 87 ? 6.123 -1.554 -5.106 1.00 91.12 87 LEU A C 1
ATOM 669 O O . LEU A 1 87 ? 5.683 -1.901 -6.199 1.00 91.12 87 LEU A O 1
ATOM 673 N N . GLU A 1 88 ? 7.178 -2.143 -4.548 1.00 88.06 88 GLU A N 1
ATOM 674 C CA . GLU A 1 88 ? 7.884 -3.251 -5.178 1.00 88.06 88 GLU A CA 1
ATOM 675 C C . GLU A 1 88 ? 7.045 -4.528 -5.077 1.00 88.06 88 GLU A C 1
ATOM 677 O O . GLU A 1 88 ? 6.749 -5.180 -6.085 1.00 88.06 88 GLU A O 1
ATOM 682 N N . ASN A 1 89 ? 6.572 -4.836 -3.871 1.00 89.31 89 ASN A N 1
ATOM 683 C CA . ASN A 1 89 ? 5.766 -6.024 -3.602 1.00 89.31 89 ASN A CA 1
ATOM 684 C C . ASN A 1 89 ? 4.268 -5.811 -3.816 1.00 89.31 89 ASN A C 1
ATOM 686 O O . ASN A 1 89 ? 3.509 -6.779 -3.755 1.00 89.31 89 ASN A O 1
ATOM 690 N N . HIS A 1 90 ? 3.848 -4.576 -4.100 1.00 91.31 90 HIS A N 1
ATOM 691 C CA . HIS A 1 90 ? 2.445 -4.193 -4.244 1.00 91.31 90 HIS A CA 1
ATOM 692 C C . HIS A 1 90 ? 1.636 -4.534 -2.982 1.00 91.31 90 HIS A C 1
ATOM 694 O O . HIS A 1 90 ? 0.541 -5.103 -3.047 1.00 91.31 90 HIS A O 1
ATOM 700 N N . ILE A 1 91 ? 2.206 -4.208 -1.816 1.00 93.12 91 ILE A N 1
ATOM 701 C CA . ILE A 1 91 ? 1.625 -4.473 -0.498 1.00 93.12 91 ILE A CA 1
ATOM 702 C C . ILE A 1 91 ? 1.332 -3.159 0.227 1.00 93.12 91 ILE A C 1
ATOM 704 O O . ILE A 1 91 ? 2.167 -2.264 0.285 1.00 93.12 91 ILE A O 1
ATOM 708 N N . ILE A 1 92 ? 0.148 -3.066 0.823 1.00 94.19 92 ILE A N 1
ATOM 709 C CA . ILE A 1 92 ? -0.176 -2.080 1.851 1.00 94.19 92 ILE A CA 1
ATOM 710 C C . ILE A 1 92 ? 0.023 -2.734 3.207 1.00 94.19 92 ILE A C 1
ATOM 712 O O . ILE A 1 92 ? -0.518 -3.813 3.454 1.00 94.19 92 ILE A O 1
ATOM 716 N N . GLU A 1 93 ? 0.748 -2.062 4.088 1.00 92.62 93 GLU A N 1
ATOM 717 C CA . GLU A 1 93 ? 0.827 -2.396 5.503 1.00 92.62 93 GLU A CA 1
ATOM 718 C C . GLU A 1 93 ? 0.050 -1.357 6.300 1.00 92.62 93 GLU A C 1
ATOM 720 O O . GLU A 1 93 ? 0.444 -0.192 6.376 1.00 92.62 93 GLU A O 1
ATOM 725 N N . ASP A 1 94 ? -1.055 -1.789 6.898 1.00 91.69 94 ASP A N 1
ATOM 726 C CA . ASP A 1 94 ? -1.817 -0.974 7.827 1.00 91.69 94 ASP A CA 1
ATOM 727 C C . ASP A 1 94 ? -1.095 -0.973 9.167 1.00 91.69 94 ASP A C 1
ATOM 729 O O . ASP A 1 94 ? -1.006 -1.995 9.848 1.00 91.69 94 ASP A O 1
ATOM 733 N N . GLN A 1 95 ? -0.529 0.173 9.532 1.00 87.12 95 GLN A N 1
ATOM 734 C CA . GLN A 1 95 ? 0.147 0.293 10.809 1.00 87.12 95 GLN A CA 1
ATOM 735 C C . GLN A 1 95 ? -0.869 0.206 11.944 1.00 87.12 95 GLN A C 1
ATOM 737 O O . GLN A 1 95 ? -0.537 -0.290 12.992 1.00 87.12 95 GLN A O 1
ATOM 742 N N . ARG A 1 96 ? -2.138 0.570 11.789 1.00 86.62 96 ARG A N 1
ATOM 743 C CA . ARG A 1 96 ? -3.059 0.621 12.939 1.00 86.62 96 ARG A CA 1
ATOM 744 C C . ARG A 1 96 ? -3.326 -0.752 13.557 1.00 86.62 96 ARG A C 1
ATOM 746 O O . ARG A 1 96 ? -3.460 -0.859 14.773 1.00 86.62 96 ARG A O 1
ATOM 753 N N . ASP A 1 97 ? -3.429 -1.784 12.722 1.00 85.38 97 ASP A N 1
ATOM 754 C CA . ASP A 1 97 ? -3.799 -3.140 13.138 1.00 85.38 97 ASP A CA 1
ATOM 755 C C . ASP A 1 97 ? -2.854 -4.237 12.617 1.00 85.38 97 ASP A C 1
ATOM 757 O O . ASP A 1 97 ? -3.071 -5.424 12.873 1.00 85.38 97 ASP A O 1
ATOM 761 N N . GLY A 1 98 ? -1.791 -3.859 11.902 1.00 84.81 98 GLY A N 1
ATOM 762 C CA . GLY A 1 98 ? -0.816 -4.783 11.331 1.00 84.81 98 GLY A CA 1
ATOM 763 C C . GLY A 1 98 ? -1.334 -5.593 10.145 1.00 84.81 98 GLY A C 1
ATOM 764 O O . GLY A 1 98 ? -0.635 -6.504 9.685 1.00 84.81 98 GLY A O 1
ATOM 765 N N . LYS A 1 99 ? -2.545 -5.316 9.640 1.00 89.19 99 LYS A N 1
ATOM 766 C CA . LYS A 1 99 ? -3.070 -6.019 8.469 1.00 89.19 99 LYS A CA 1
ATOM 767 C C . LYS A 1 99 ? -2.282 -5.646 7.229 1.00 89.19 99 LYS A C 1
ATOM 769 O O . LYS A 1 99 ? -1.781 -4.536 7.065 1.00 89.19 99 LYS A O 1
ATOM 774 N N . ARG A 1 100 ? -2.205 -6.607 6.315 1.00 91.75 100 ARG A N 1
ATOM 775 C CA . ARG A 1 100 ? -1.510 -6.448 5.043 1.00 91.75 100 ARG A CA 1
ATOM 776 C C . ARG A 1 100 ? -2.471 -6.723 3.907 1.00 91.75 100 ARG A C 1
ATOM 778 O O . ARG A 1 100 ? -3.312 -7.617 4.012 1.00 91.75 100 ARG A O 1
ATOM 785 N N . TYR A 1 101 ? -2.331 -5.982 2.821 1.00 92.50 101 TYR A N 1
ATOM 786 C CA . TYR A 1 101 ? -3.173 -6.128 1.641 1.00 92.50 101 TYR A CA 1
ATOM 787 C C . TYR A 1 101 ? -2.304 -6.129 0.395 1.00 92.50 101 TYR A C 1
ATOM 789 O O . TYR A 1 101 ? -1.461 -5.256 0.250 1.00 92.50 101 TYR A O 1
ATOM 797 N N . SER A 1 102 ? -2.524 -7.058 -0.530 1.00 92.62 102 SER A N 1
ATOM 798 C CA . SER A 1 102 ? -2.018 -6.888 -1.892 1.00 92.62 102 SER A CA 1
ATOM 799 C C . SER A 1 102 ? -2.921 -5.908 -2.634 1.00 92.62 102 SER A C 1
ATOM 801 O O . SER A 1 102 ? -4.147 -6.048 -2.540 1.00 92.62 102 SER A O 1
ATOM 803 N N . PHE A 1 103 ? -2.348 -4.985 -3.400 1.00 92.00 103 PHE A N 1
ATOM 804 C CA . PHE A 1 103 ? -3.101 -4.053 -4.235 1.00 92.00 103 PHE A CA 1
ATOM 805 C C . PHE A 1 103 ? -2.655 -4.123 -5.696 1.00 92.00 103 PHE A C 1
ATOM 807 O O . PHE A 1 103 ? -1.480 -4.284 -5.996 1.00 92.00 103 PHE A O 1
ATOM 814 N N . TYR A 1 104 ? -3.596 -4.036 -6.629 1.00 90.25 104 TYR A N 1
ATOM 815 C CA . TYR A 1 104 ? -3.293 -4.023 -8.062 1.00 90.25 104 TYR A CA 1
ATOM 816 C C . TYR A 1 104 ? -4.431 -3.377 -8.844 1.00 90.25 104 TYR A C 1
ATOM 818 O O . TYR A 1 104 ? -5.574 -3.334 -8.380 1.00 90.25 104 TYR A O 1
ATOM 826 N N . HIS A 1 105 ? -4.120 -2.869 -10.033 1.00 87.94 105 HIS A N 1
ATOM 827 C CA . HIS A 1 105 ? -5.128 -2.280 -10.901 1.00 87.94 105 HIS A CA 1
ATOM 828 C C . HIS A 1 105 ? -6.142 -3.320 -11.362 1.00 87.94 105 HIS A C 1
ATOM 830 O O . HIS A 1 105 ? -5.795 -4.446 -11.730 1.00 87.94 105 HIS A O 1
ATOM 836 N N . LYS A 1 106 ? -7.412 -2.927 -11.400 1.00 85.00 106 LYS A N 1
ATOM 837 C CA . LYS A 1 106 ? -8.476 -3.764 -11.945 1.00 85.00 106 LYS A CA 1
ATOM 838 C C . LYS A 1 106 ? -8.163 -4.118 -13.405 1.00 85.00 106 LYS A C 1
ATOM 840 O O . LYS A 1 106 ? -7.804 -3.257 -14.197 1.00 85.00 106 LYS A O 1
ATOM 845 N N . GLY A 1 107 ? -8.264 -5.401 -13.749 1.00 81.75 107 GLY A N 1
ATOM 846 C CA . GLY A 1 107 ? -7.869 -5.915 -15.069 1.00 81.75 107 GLY A CA 1
ATOM 847 C C . GLY A 1 107 ? -6.381 -6.261 -15.203 1.00 81.75 107 GLY A C 1
ATOM 848 O O . GLY A 1 107 ? -5.983 -6.811 -16.224 1.00 81.75 107 GLY A O 1
ATOM 849 N N . SER A 1 108 ? -5.571 -6.010 -14.171 1.00 81.75 108 SER A N 1
ATOM 850 C CA . SER A 1 108 ? -4.177 -6.461 -14.105 1.00 81.75 108 SER A CA 1
ATOM 851 C C . SER A 1 108 ? -4.075 -7.809 -13.398 1.00 81.75 108 SER A C 1
ATOM 853 O O . SER A 1 108 ? -4.822 -8.086 -12.457 1.00 81.75 108 SER A O 1
ATOM 855 N N . VAL A 1 109 ? -3.111 -8.635 -13.806 1.00 71.00 109 VAL A N 1
ATOM 856 C CA . VAL A 1 109 ? -2.743 -9.836 -13.046 1.00 71.00 109 VAL A CA 1
ATOM 857 C C . VAL A 1 109 ? -1.832 -9.410 -11.888 1.00 71.00 109 VAL A C 1
ATOM 859 O O . VAL A 1 109 ? -0.821 -8.749 -12.144 1.00 71.00 109 VAL A O 1
ATOM 862 N N . PRO A 1 110 ? -2.150 -9.753 -10.624 1.00 68.94 110 PRO A N 1
ATOM 863 C CA . PRO A 1 110 ? -1.282 -9.428 -9.499 1.00 68.94 110 PRO A CA 1
ATOM 864 C C . PRO A 1 110 ? 0.076 -10.107 -9.676 1.00 68.94 110 PRO A C 1
ATOM 866 O O . PRO A 1 110 ? 0.154 -11.321 -9.882 1.00 68.94 110 PRO A O 1
ATOM 869 N N . LYS A 1 111 ? 1.158 -9.330 -9.581 1.00 65.06 111 LYS A N 1
ATOM 870 C CA . LYS A 1 111 ? 2.504 -9.899 -9.483 1.00 65.06 111 LYS A CA 1
ATOM 871 C C . LYS A 1 111 ? 2.626 -10.610 -8.135 1.00 65.06 111 LYS A C 1
ATOM 873 O O . LYS A 1 111 ? 2.189 -10.082 -7.115 1.00 65.06 111 LYS A O 1
ATOM 878 N N . ALA A 1 112 ? 3.198 -11.812 -8.130 1.00 65.06 112 ALA A N 1
ATOM 879 C CA . ALA A 1 112 ? 3.535 -12.477 -6.876 1.00 65.06 112 ALA A CA 1
ATOM 880 C C . ALA A 1 112 ? 4.541 -11.600 -6.098 1.00 65.06 112 ALA A C 1
ATOM 882 O O . ALA A 1 112 ? 5.466 -11.078 -6.731 1.00 65.06 112 ALA A O 1
ATOM 883 N N . PRO A 1 113 ? 4.393 -11.437 -4.767 1.00 61.22 113 PRO A N 1
ATOM 884 C CA . PRO A 1 113 ? 5.368 -10.707 -3.960 1.00 61.22 113 PRO A CA 1
ATOM 885 C C . PRO A 1 113 ? 6.761 -11.304 -4.163 1.00 61.22 113 PRO A C 1
ATOM 887 O O . PRO A 1 113 ? 6.894 -12.535 -4.235 1.00 61.22 113 PRO A O 1
ATOM 890 N N . ARG A 1 114 ? 7.808 -10.471 -4.237 1.00 59.00 114 ARG A N 1
ATOM 891 C CA . ARG A 1 114 ? 9.174 -11.001 -4.207 1.00 59.00 114 ARG A CA 1
ATOM 892 C C . ARG A 1 114 ? 9.348 -11.711 -2.869 1.00 59.00 114 ARG A C 1
ATOM 894 O O . ARG A 1 114 ? 8.990 -11.190 -1.816 1.00 59.00 114 ARG A O 1
ATOM 901 N N . ARG A 1 115 ? 9.855 -12.946 -2.911 1.00 52.59 115 ARG A N 1
ATOM 902 C CA . ARG A 1 115 ? 10.212 -13.661 -1.686 1.00 52.59 115 ARG A CA 1
ATOM 903 C C . ARG A 1 115 ? 11.306 -12.848 -1.004 1.00 52.59 115 ARG A C 1
ATOM 905 O O . ARG A 1 115 ? 12.390 -12.719 -1.564 1.00 52.59 115 ARG A O 1
ATOM 912 N N . GLU A 1 116 ? 11.016 -12.313 0.177 1.00 50.78 116 GLU A N 1
ATOM 913 C CA . GLU A 1 116 ? 12.051 -11.803 1.071 1.00 50.78 116 GLU A CA 1
ATOM 914 C C . GLU A 1 116 ? 13.026 -12.954 1.338 1.00 50.78 116 GLU A C 1
ATOM 916 O O . GLU A 1 116 ? 12.684 -13.945 1.991 1.00 50.78 116 GLU A O 1
ATOM 921 N N . ILE A 1 117 ? 14.231 -12.860 0.780 1.00 42.97 117 ILE A N 1
ATOM 922 C CA . ILE A 1 117 ? 15.328 -13.736 1.167 1.00 42.97 117 ILE A CA 1
ATOM 923 C C . ILE A 1 117 ? 15.749 -13.246 2.551 1.00 42.97 117 ILE A C 1
ATOM 925 O O . ILE A 1 117 ? 16.419 -12.225 2.682 1.00 42.97 117 ILE A O 1
ATOM 929 N N . LYS A 1 118 ? 15.292 -13.936 3.600 1.00 38.41 118 LYS A N 1
ATOM 930 C CA . LYS A 1 118 ? 15.815 -13.732 4.953 1.00 38.41 118 LYS A CA 1
ATOM 931 C C . LYS A 1 118 ? 17.265 -14.210 4.957 1.00 38.41 118 LYS A C 1
ATOM 933 O O . LYS A 1 118 ? 17.503 -15.413 4.894 1.00 38.41 118 LYS A O 1
ATOM 938 N N . TYR A 1 119 ? 18.214 -13.283 5.003 1.00 40.72 119 TYR A N 1
ATOM 939 C CA . TYR A 1 119 ? 19.582 -13.612 5.386 1.00 40.72 119 TYR A CA 1
ATOM 940 C C . TYR A 1 119 ? 19.582 -13.827 6.906 1.00 40.72 119 TYR A C 1
ATOM 942 O O . TYR A 1 119 ? 19.122 -12.955 7.647 1.00 40.72 119 TYR A O 1
ATOM 950 N N . LEU A 1 120 ? 19.966 -15.038 7.321 1.00 38.31 120 LEU A N 1
ATOM 951 C CA . LEU A 1 120 ? 20.211 -15.420 8.715 1.00 38.31 120 LEU A CA 1
ATOM 952 C C . LEU A 1 120 ? 21.539 -14.836 9.199 1.00 38.31 120 LEU A C 1
ATOM 954 O O . LEU A 1 120 ? 22.477 -14.785 8.370 1.00 38.31 120 LEU A O 1
#

Secondary structure (DSSP, 8-state):
-PPPP------------------PPP-TTS--SSEEEEEPPPPPSS----PPPPP-TTPPPEEEEE-TTT--EEEEEETTTTEEEETTTTEEEETTT--EEEEEETTSPPPPPP------

Foldseek 3Di:
DDDDDDPDDPPPPPPPPPDDDPQDDDAPPDDDQFKDKDWDDPDDDDPPPQDAQAADAPDDKDQPDADPPPRHRQWIAHSNQSWIQRPQQQWIQRRVPRIIIRMDTVVDDRDHGDPPPDDD

Radius of gyration: 20.76 Å; chains: 1; bounding box: 38×70×49 Å

pLDDT: mean 74.79, std 20.22, range [32.16, 94.75]